Protein AF-A0A2K3L3U7-F1 (afdb_monomer_lite)

Structure (mmCIF, N/CA/C/O backbone):
data_AF-A0A2K3L3U7-F1
#
_entry.id   AF-A0A2K3L3U7-F1
#
loop_
_atom_site.group_PDB
_atom_site.id
_atom_site.type_symbol
_atom_site.label_atom_id
_atom_site.label_alt_id
_atom_site.label_comp_id
_atom_site.label_asym_id
_atom_site.label_entity_id
_atom_site.label_seq_id
_atom_site.pdbx_PDB_ins_code
_atom_site.Cartn_x
_atom_site.Cartn_y
_atom_site.Cartn_z
_atom_site.occupancy
_atom_site.B_iso_or_equiv
_atom_site.auth_seq_id
_atom_site.auth_comp_id
_atom_site.auth_asym_id
_atom_site.auth_atom_id
_atom_site.pdbx_PDB_model_num
ATOM 1 N N . VAL A 1 1 ? 14.658 -7.895 -32.778 1.00 75.38 1 VAL A N 1
ATOM 2 C CA . VAL A 1 1 ? 14.272 -7.298 -34.082 1.00 75.38 1 VAL A CA 1
ATOM 3 C C . VAL A 1 1 ? 15.131 -6.077 -34.438 1.00 75.38 1 VAL A C 1
ATOM 5 O O . VAL A 1 1 ? 15.741 -6.082 -35.494 1.00 75.38 1 VAL A O 1
ATOM 8 N N . TRP A 1 2 ? 15.283 -5.082 -33.553 1.00 81.56 2 TRP A N 1
ATOM 9 C CA . TRP A 1 2 ? 15.974 -3.806 -33.836 1.00 81.56 2 TRP A CA 1
ATOM 10 C C . TRP A 1 2 ? 17.504 -3.870 -34.012 1.00 81.56 2 TRP A C 1
ATOM 12 O O . TRP A 1 2 ? 18.080 -3.004 -34.660 1.00 81.56 2 TRP A O 1
ATOM 22 N N . LYS A 1 3 ? 18.168 -4.913 -33.495 1.00 85.94 3 LYS A N 1
ATOM 23 C CA . LYS A 1 3 ? 19.630 -5.093 -33.596 1.00 85.94 3 LYS A CA 1
ATOM 24 C C . LYS A 1 3 ? 20.145 -5.096 -35.041 1.00 85.94 3 LYS A C 1
ATOM 26 O O . LYS A 1 3 ? 21.271 -4.689 -35.289 1.00 85.94 3 LYS A O 1
ATOM 31 N N . ASN A 1 4 ? 19.309 -5.506 -35.995 1.00 88.12 4 ASN A N 1
ATOM 32 C CA . ASN A 1 4 ? 19.680 -5.531 -37.406 1.00 88.12 4 ASN A CA 1
ATOM 33 C C . ASN A 1 4 ? 19.904 -4.127 -37.981 1.00 88.12 4 ASN A C 1
ATOM 35 O O . ASN A 1 4 ? 20.561 -4.018 -39.002 1.00 88.12 4 ASN A O 1
ATOM 39 N N . TYR A 1 5 ? 19.395 -3.061 -37.354 1.00 88.06 5 TYR A N 1
ATOM 40 C CA . TYR A 1 5 ? 19.545 -1.674 -37.815 1.00 88.06 5 TYR A CA 1
ATOM 41 C C . TYR A 1 5 ? 20.838 -0.999 -37.336 1.00 88.06 5 TYR A C 1
ATOM 43 O O . TYR A 1 5 ? 21.059 0.170 -37.651 1.00 88.06 5 TYR A O 1
ATOM 51 N N . VAL A 1 6 ? 21.692 -1.726 -36.610 1.00 92.94 6 VAL A N 1
ATOM 52 C CA . VAL A 1 6 ? 22.994 -1.232 -36.158 1.00 92.94 6 VAL A CA 1
ATOM 53 C C . VAL A 1 6 ? 24.003 -1.308 -37.302 1.00 92.94 6 VAL A C 1
ATOM 55 O O . VAL A 1 6 ? 24.104 -2.333 -37.975 1.00 92.94 6 VAL A O 1
ATOM 58 N N . CYS A 1 7 ? 24.725 -0.216 -37.536 1.00 92.38 7 CYS A N 1
ATOM 59 C CA . CYS A 1 7 ? 25.789 -0.145 -38.5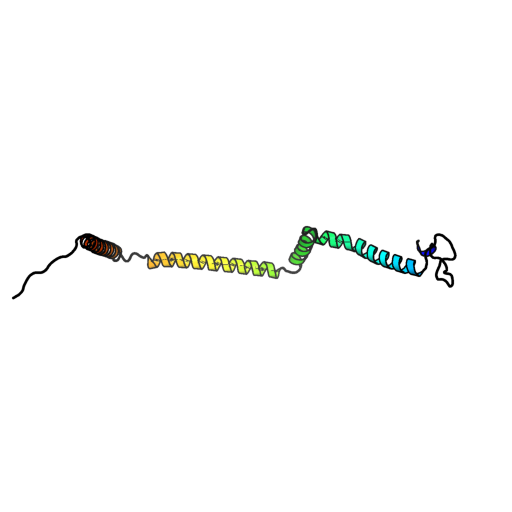33 1.00 92.38 7 CYS A CA 1
ATOM 60 C C . CYS A 1 7 ? 27.165 -0.470 -37.943 1.00 92.38 7 CYS A C 1
ATOM 62 O O . CYS A 1 7 ? 27.387 -0.365 -36.735 1.00 92.38 7 CYS A O 1
ATOM 64 N N . GLU A 1 8 ? 28.109 -0.764 -38.832 1.00 91.12 8 GLU A N 1
ATOM 65 C CA . GLU A 1 8 ? 29.531 -0.599 -38.549 1.00 91.12 8 GLU A CA 1
ATOM 66 C C . GLU A 1 8 ? 29.908 0.888 -38.668 1.00 91.12 8 GLU A C 1
ATOM 68 O O . GLU A 1 8 ? 29.402 1.603 -39.544 1.00 91.12 8 GLU A O 1
ATOM 73 N N . VAL A 1 9 ? 30.749 1.359 -37.750 1.00 92.31 9 VAL A N 1
ATOM 74 C CA . VAL A 1 9 ? 31.147 2.769 -37.641 1.00 92.31 9 VAL A CA 1
ATOM 75 C C . VAL A 1 9 ? 32.494 3.011 -38.317 1.00 92.31 9 VAL A C 1
ATOM 77 O O . VAL A 1 9 ? 33.386 2.172 -38.249 1.00 92.31 9 VAL A O 1
ATOM 80 N N . SER A 1 10 ? 32.645 4.163 -38.968 1.00 88.94 10 SER A N 1
ATOM 81 C CA . SER A 1 10 ? 33.924 4.658 -39.488 1.00 88.94 10 SER A CA 1
ATOM 82 C C . SER A 1 10 ? 34.851 5.134 -38.359 1.00 88.94 10 SER A C 1
ATOM 84 O O . SER A 1 10 ? 34.414 5.311 -37.222 1.00 88.94 10 SER A O 1
ATOM 86 N N . GLU A 1 11 ? 36.113 5.451 -38.678 1.00 87.38 11 GLU A N 1
ATOM 87 C CA . GLU A 1 11 ? 37.049 6.084 -37.725 1.00 87.38 11 GLU A CA 1
ATOM 88 C C . GLU A 1 11 ? 36.525 7.414 -37.159 1.00 87.38 11 GLU A C 1
ATOM 90 O O . GLU A 1 11 ? 36.835 7.785 -36.031 1.00 87.38 11 GLU A O 1
ATOM 95 N N . SER A 1 12 ? 35.681 8.116 -37.921 1.00 87.62 12 SER A N 1
ATOM 96 C CA . SER A 1 12 ? 34.999 9.339 -37.490 1.00 87.62 12 SER A CA 1
ATOM 97 C C . SER A 1 12 ? 33.752 9.098 -36.622 1.00 87.62 12 SER A C 1
ATOM 99 O O . SER A 1 12 ? 33.100 10.061 -36.228 1.00 87.62 12 SER A O 1
ATOM 101 N N . GLY A 1 13 ? 33.399 7.840 -36.330 1.00 85.88 13 GLY A N 1
ATOM 102 C CA . GLY A 1 13 ? 32.270 7.474 -35.466 1.00 85.88 13 GLY A CA 1
ATOM 103 C C . GLY A 1 13 ? 30.892 7.526 -36.137 1.00 85.88 13 GLY A C 1
ATOM 104 O O . GLY A 1 13 ? 29.874 7.501 -35.448 1.00 85.88 13 GLY A O 1
ATOM 105 N N . ILE A 1 14 ? 30.831 7.596 -37.471 1.00 89.25 14 ILE A N 1
ATOM 106 C CA . ILE A 1 14 ? 29.582 7.702 -38.240 1.00 89.25 14 ILE A CA 1
ATOM 107 C C . ILE A 1 14 ? 29.286 6.360 -38.918 1.00 89.25 14 ILE A C 1
ATOM 109 O O . ILE A 1 14 ? 30.195 5.607 -39.261 1.00 89.25 14 ILE A O 1
ATOM 113 N N . CYS A 1 15 ? 28.009 6.039 -39.131 1.00 91.62 15 CYS A N 1
ATOM 114 C CA . CYS A 1 15 ? 27.637 4.863 -39.911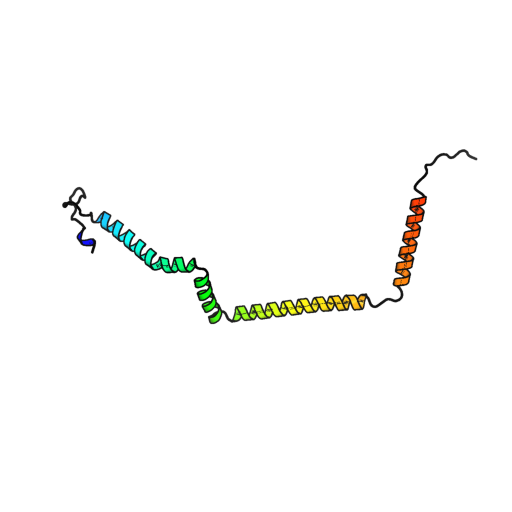 1.00 91.62 15 CYS A CA 1
ATOM 115 C C . CYS A 1 15 ? 28.163 4.938 -41.348 1.00 91.62 15 CYS A C 1
ATOM 117 O O . CYS A 1 15 ? 27.962 5.932 -42.044 1.00 91.62 15 CYS A O 1
ATOM 119 N N . THR A 1 16 ? 28.724 3.832 -41.832 1.00 88.00 16 THR A N 1
ATOM 120 C CA . THR A 1 16 ? 29.125 3.672 -43.241 1.00 88.00 16 THR A CA 1
ATOM 121 C C . THR A 1 16 ? 27.935 3.594 -44.203 1.00 88.00 16 THR A C 1
ATOM 123 O O . THR A 1 16 ? 28.079 3.805 -45.404 1.00 88.00 16 THR A O 1
ATOM 126 N N . THR A 1 17 ? 26.741 3.301 -43.681 1.00 87.38 17 THR A N 1
ATOM 127 C CA . THR A 1 17 ? 25.500 3.141 -44.444 1.00 87.38 17 THR A CA 1
ATOM 128 C C . THR A 1 17 ? 24.426 4.110 -43.960 1.00 87.38 17 THR A C 1
ATOM 130 O O . THR A 1 17 ? 24.232 4.315 -42.761 1.00 87.38 17 THR A O 1
ATOM 133 N N . VAL A 1 18 ? 23.704 4.707 -44.909 1.00 85.38 18 VAL A N 1
ATOM 134 C CA . VAL A 1 18 ? 22.625 5.662 -44.626 1.00 85.38 18 VAL A CA 1
ATOM 135 C C . VAL A 1 18 ? 21.411 4.930 -44.038 1.00 85.38 18 VAL A C 1
ATOM 137 O O . VAL A 1 18 ? 21.072 3.827 -44.466 1.00 85.38 18 VAL A O 1
ATOM 140 N N . GLY A 1 19 ? 20.742 5.547 -43.058 1.00 84.62 19 GLY A N 1
ATOM 141 C CA . GLY A 1 19 ? 19.510 5.019 -42.451 1.00 84.62 19 GLY A CA 1
ATOM 142 C C . GLY A 1 19 ? 19.718 3.966 -41.354 1.00 84.62 19 GLY A C 1
ATOM 143 O O . GLY A 1 19 ? 18.762 3.302 -40.956 1.00 84.62 19 GLY A O 1
ATOM 144 N N . ARG A 1 20 ? 20.951 3.797 -40.866 1.00 90.38 20 ARG A N 1
ATOM 145 C CA . ARG A 1 20 ? 21.300 2.909 -39.746 1.00 90.38 20 ARG A CA 1
ATOM 146 C C . ARG A 1 20 ? 21.710 3.716 -38.513 1.00 90.38 20 ARG A C 1
ATOM 148 O O . ARG A 1 20 ? 21.979 4.910 -38.606 1.00 90.38 20 ARG A O 1
ATOM 155 N N . VAL A 1 21 ? 21.742 3.053 -37.360 1.00 92.25 21 VAL A N 1
ATOM 156 C CA . VAL A 1 21 ? 22.054 3.664 -36.060 1.00 92.25 21 VAL A CA 1
ATOM 157 C C . VAL A 1 21 ? 23.409 3.165 -35.565 1.00 92.25 21 VAL A C 1
ATOM 159 O O . VAL A 1 21 ? 23.745 1.993 -35.745 1.00 92.25 21 VAL A O 1
ATOM 162 N N . THR A 1 22 ? 24.190 4.039 -34.930 1.00 93.50 22 THR A N 1
ATOM 163 C CA . THR A 1 22 ? 25.473 3.652 -34.336 1.00 93.50 22 THR A CA 1
ATOM 164 C C . THR A 1 22 ? 25.266 2.735 -33.120 1.00 93.50 22 THR A C 1
ATOM 166 O O . THR A 1 22 ? 24.229 2.809 -32.449 1.00 93.50 22 THR A O 1
ATOM 169 N N . PRO A 1 23 ? 26.240 1.869 -32.789 1.00 92.19 23 PRO A N 1
ATOM 170 C CA . PRO A 1 23 ? 26.141 0.972 -31.636 1.00 92.19 23 PRO A CA 1
ATOM 171 C C . PRO A 1 23 ? 25.874 1.699 -30.310 1.00 92.19 23 PRO A C 1
ATOM 173 O O . PRO A 1 23 ? 25.131 1.193 -29.470 1.00 92.19 23 PRO A O 1
ATOM 176 N N . GLU A 1 24 ? 26.437 2.897 -30.142 1.00 91.69 24 GLU A N 1
ATOM 177 C CA . GLU A 1 24 ? 26.273 3.722 -28.944 1.00 91.69 24 GLU A CA 1
ATOM 178 C C . GLU A 1 24 ? 24.826 4.202 -28.764 1.00 91.69 24 GLU A C 1
ATOM 180 O O . GLU A 1 24 ? 24.215 3.958 -27.721 1.00 91.69 24 GLU A O 1
ATOM 185 N N . ILE A 1 25 ? 24.239 4.809 -29.802 1.00 90.75 25 ILE A N 1
ATOM 186 C CA . ILE A 1 25 ? 22.850 5.291 -29.760 1.00 90.75 25 ILE A CA 1
ATOM 187 C C . ILE A 1 25 ? 21.884 4.113 -29.575 1.00 90.75 25 ILE A C 1
ATOM 189 O O . ILE A 1 25 ? 20.926 4.201 -28.805 1.00 90.75 25 ILE A O 1
ATOM 193 N N . TYR A 1 26 ? 22.152 2.975 -30.224 1.00 92.62 26 TYR A N 1
ATOM 194 C CA . TYR A 1 26 ? 21.362 1.760 -30.028 1.00 92.62 26 TYR A CA 1
ATOM 195 C C . TYR A 1 26 ? 21.392 1.275 -28.571 1.00 92.62 26 TYR A C 1
ATOM 197 O O . TYR A 1 26 ? 20.352 0.886 -28.039 1.00 92.62 26 TYR A O 1
ATOM 205 N N . ALA A 1 27 ? 22.553 1.304 -27.908 1.00 92.00 27 ALA A N 1
ATOM 206 C CA . ALA A 1 27 ? 22.680 0.880 -26.516 1.00 92.00 27 ALA A CA 1
ATOM 207 C C . ALA A 1 27 ? 21.868 1.776 -25.567 1.00 92.00 27 ALA A C 1
ATOM 209 O O . ALA A 1 27 ? 21.156 1.261 -24.702 1.00 92.00 27 ALA A O 1
ATOM 210 N N . GLN A 1 28 ? 21.915 3.094 -25.774 1.00 92.38 28 GLN A N 1
ATOM 211 C CA . GLN A 1 28 ? 21.124 4.058 -25.004 1.00 92.38 28 GLN A CA 1
ATOM 212 C C . GLN A 1 28 ? 19.618 3.834 -25.202 1.00 92.38 28 GLN A C 1
ATOM 214 O O . GLN A 1 28 ? 18.865 3.741 -24.232 1.00 92.38 28 GLN A O 1
ATOM 219 N N . PHE A 1 29 ? 19.179 3.655 -26.450 1.00 91.31 29 PHE A N 1
ATOM 220 C CA . PHE A 1 29 ? 17.777 3.381 -26.763 1.00 91.31 29 PHE A CA 1
ATOM 221 C C . PHE A 1 29 ? 17.299 2.046 -26.173 1.00 91.31 29 PHE A C 1
ATOM 223 O O . PHE A 1 29 ? 16.223 1.966 -25.584 1.00 91.31 29 PHE A O 1
ATOM 230 N N . ALA A 1 30 ? 18.109 0.991 -26.278 1.00 91.50 30 ALA A N 1
ATOM 231 C CA . ALA A 1 30 ? 17.785 -0.323 -25.729 1.00 91.50 30 ALA A CA 1
ATOM 232 C C . ALA A 1 30 ? 17.733 -0.327 -24.193 1.00 91.50 30 ALA A C 1
ATOM 234 O O . ALA A 1 30 ? 16.953 -1.084 -23.611 1.00 91.50 30 ALA A O 1
ATOM 235 N N . ALA A 1 31 ? 18.548 0.498 -23.531 1.00 90.81 31 ALA A N 1
ATOM 236 C CA . ALA A 1 31 ? 18.454 0.714 -22.092 1.00 90.81 31 ALA A CA 1
ATOM 237 C C . ALA A 1 31 ? 17.128 1.400 -21.735 1.00 90.81 31 ALA A C 1
ATOM 239 O O . ALA A 1 31 ? 16.359 0.851 -20.951 1.00 90.81 31 ALA A O 1
ATOM 240 N N . ALA A 1 32 ? 16.799 2.517 -22.391 1.00 89.31 32 ALA A N 1
ATOM 241 C CA . ALA A 1 32 ? 15.548 3.240 -22.159 1.00 89.31 32 ALA A CA 1
ATOM 242 C C . ALA A 1 32 ? 14.301 2.376 -22.426 1.00 89.31 32 ALA A C 1
ATOM 244 O O . ALA A 1 32 ? 13.342 2.412 -21.658 1.00 89.31 32 ALA A O 1
ATOM 245 N N . ALA A 1 33 ? 14.318 1.553 -23.477 1.00 88.94 33 ALA A N 1
ATOM 246 C CA . ALA A 1 33 ? 13.222 0.641 -23.792 1.00 88.94 33 ALA A CA 1
ATOM 247 C C . ALA A 1 33 ? 13.059 -0.470 -22.741 1.00 88.94 33 ALA A C 1
ATOM 249 O O . ALA A 1 33 ? 11.933 -0.836 -22.416 1.00 88.94 33 ALA A O 1
ATOM 250 N N . LYS A 1 34 ? 14.161 -0.988 -22.177 1.00 85.06 34 LYS A N 1
ATOM 251 C CA . LYS A 1 34 ? 14.109 -1.967 -21.078 1.00 85.06 34 LYS A CA 1
ATOM 252 C C . LYS A 1 34 ? 13.504 -1.372 -19.811 1.00 85.06 34 LYS A C 1
ATOM 254 O O . LYS A 1 34 ? 12.634 -2.002 -19.218 1.00 85.06 34 LYS A O 1
ATOM 259 N N . GLU A 1 35 ? 13.922 -0.166 -19.437 1.00 85.31 35 GLU A N 1
ATOM 260 C CA . GLU A 1 35 ? 13.347 0.539 -18.285 1.00 85.31 35 GLU A CA 1
ATOM 261 C C . GLU A 1 35 ? 11.866 0.874 -18.515 1.00 85.31 35 GLU A C 1
ATOM 263 O O . GLU A 1 35 ? 11.034 0.685 -17.630 1.00 85.31 35 GLU A O 1
ATOM 268 N N . SER A 1 36 ? 11.505 1.294 -19.732 1.00 83.62 36 SER A N 1
ATOM 269 C CA . SER A 1 36 ? 10.113 1.593 -20.095 1.00 83.62 36 SER A CA 1
ATOM 270 C C . SER A 1 36 ? 9.232 0.345 -20.058 1.00 83.62 36 SER A C 1
ATOM 272 O O . SER A 1 36 ? 8.116 0.408 -19.555 1.00 83.62 36 SER A O 1
ATOM 274 N N . TYR A 1 37 ? 9.741 -0.798 -20.530 1.00 83.75 37 TYR A N 1
ATOM 275 C CA . TYR A 1 37 ? 9.041 -2.081 -20.440 1.00 83.75 37 TYR A CA 1
ATOM 276 C C . TYR A 1 37 ? 8.851 -2.513 -18.987 1.00 83.75 37 TYR A C 1
ATOM 278 O O . TYR A 1 37 ? 7.777 -2.979 -18.620 1.00 83.75 37 TYR A O 1
ATOM 286 N N . ALA A 1 38 ? 9.871 -2.333 -18.142 1.00 81.00 38 ALA A N 1
ATOM 287 C CA . ALA A 1 38 ? 9.732 -2.581 -16.715 1.00 81.00 38 ALA A CA 1
ATOM 288 C C . ALA A 1 38 ? 8.616 -1.702 -16.134 1.00 81.00 38 ALA A C 1
ATOM 290 O O . ALA A 1 38 ? 7.715 -2.215 -15.476 1.00 81.00 38 ALA A O 1
ATOM 291 N N . LEU A 1 39 ? 8.613 -0.402 -16.441 1.00 78.69 39 LEU A N 1
ATOM 292 C CA . LEU A 1 39 ? 7.572 0.505 -15.971 1.00 78.69 39 LEU A CA 1
ATOM 293 C C . LEU A 1 39 ? 6.184 0.135 -16.505 1.00 78.69 39 LEU A C 1
ATOM 295 O O . LEU A 1 39 ? 5.243 0.160 -15.728 1.00 78.69 39 LEU A O 1
ATOM 299 N N . GLU A 1 40 ? 6.039 -0.256 -17.771 1.00 79.38 40 GLU A N 1
ATOM 300 C CA . GLU A 1 40 ? 4.773 -0.743 -18.337 1.00 79.38 40 GLU A CA 1
ATOM 301 C C . GLU A 1 40 ? 4.296 -2.018 -17.630 1.00 79.38 40 GLU A C 1
ATOM 303 O O . GLU A 1 4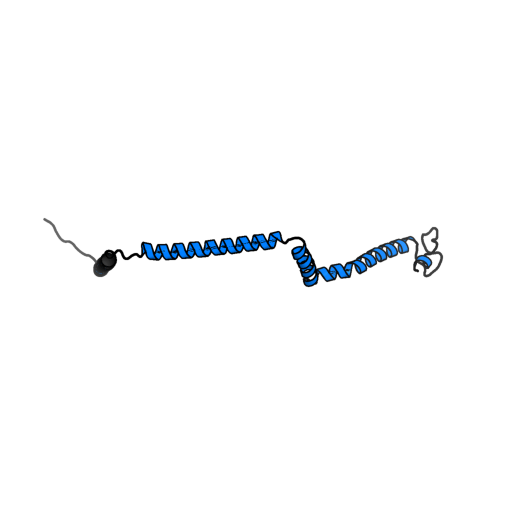0 ? 3.11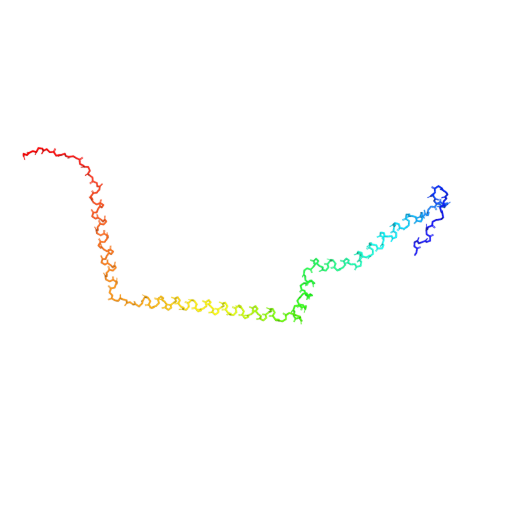6 -2.160 -17.324 1.00 79.38 40 GLU A O 1
ATOM 308 N N . HIS A 1 41 ? 5.217 -2.921 -17.296 1.00 80.12 41 HIS A N 1
ATOM 309 C CA . HIS A 1 41 ? 4.899 -4.160 -16.598 1.00 80.12 41 HIS A CA 1
ATOM 310 C C . HIS A 1 41 ? 4.499 -3.925 -15.131 1.00 80.12 41 HIS A C 1
ATOM 312 O O . HIS A 1 41 ? 3.640 -4.627 -14.599 1.00 80.12 41 HIS A O 1
ATOM 318 N N . TYR A 1 42 ? 5.078 -2.912 -14.480 1.00 72.69 42 TYR A N 1
ATOM 319 C CA . TYR A 1 42 ? 4.743 -2.523 -13.105 1.00 72.69 42 TYR A CA 1
ATOM 320 C C . TYR A 1 42 ? 3.630 -1.462 -13.019 1.00 72.69 42 TYR A C 1
ATOM 322 O O . TYR A 1 42 ? 3.030 -1.290 -11.956 1.00 72.69 42 TYR A O 1
ATOM 330 N N . ALA A 1 43 ? 3.289 -0.781 -14.115 1.00 74.38 43 ALA A N 1
ATOM 331 C CA . ALA A 1 43 ? 2.254 0.251 -14.163 1.00 74.38 43 ALA A CA 1
ATOM 332 C C . ALA A 1 43 ? 0.867 -0.247 -13.713 1.00 74.38 43 ALA A C 1
ATOM 334 O O . ALA A 1 43 ? 0.215 0.482 -12.969 1.00 74.38 43 ALA A O 1
ATOM 335 N N . PRO A 1 44 ? 0.408 -1.472 -14.045 1.00 69.06 44 PRO A N 1
ATOM 336 C CA . PRO A 1 44 ? -0.851 -2.010 -13.530 1.00 69.06 44 PRO A CA 1
ATOM 337 C C . PRO A 1 44 ? -0.880 -2.120 -12.002 1.00 69.06 44 PRO A C 1
ATOM 339 O O . PRO A 1 44 ? -1.914 -1.853 -11.390 1.00 69.06 44 PRO A O 1
ATOM 342 N N . LEU A 1 45 ? 0.249 -2.454 -11.365 1.00 65.88 45 LEU A N 1
ATOM 343 C CA . LEU A 1 45 ? 0.368 -2.469 -9.905 1.00 65.88 45 LEU A CA 1
ATOM 344 C C . LEU A 1 45 ? 0.281 -1.044 -9.344 1.00 65.88 45 LEU A C 1
ATOM 346 O O . LEU A 1 45 ? -0.448 -0.811 -8.384 1.00 65.88 45 LEU A O 1
ATOM 350 N N . LEU A 1 46 ? 0.959 -0.081 -9.974 1.00 65.25 46 LEU A N 1
ATOM 351 C CA . LEU A 1 46 ? 0.913 1.331 -9.577 1.00 65.25 46 LEU A CA 1
ATOM 352 C C . LEU A 1 46 ? -0.494 1.941 -9.749 1.00 65.25 46 LEU A C 1
ATOM 354 O O . LEU A 1 46 ? -0.966 2.649 -8.861 1.00 65.25 46 LEU A O 1
ATOM 358 N N . LEU A 1 47 ? -1.214 1.603 -10.824 1.00 63.38 47 LEU A N 1
ATOM 359 C CA . LEU A 1 47 ? -2.629 1.961 -11.011 1.00 63.38 47 LEU A CA 1
ATOM 360 C C . LEU A 1 47 ? -3.542 1.276 -9.984 1.00 63.38 47 LEU A C 1
ATOM 362 O O . LEU A 1 47 ? -4.548 1.842 -9.553 1.00 63.38 47 LEU A O 1
ATOM 366 N N . SER A 1 48 ? -3.198 0.059 -9.569 1.00 58.84 48 SER A N 1
ATOM 367 C CA . SER A 1 48 ? -3.941 -0.664 -8.534 1.00 58.84 48 SER A CA 1
ATOM 368 C C . SER A 1 48 ? -3.722 -0.062 -7.142 1.00 58.84 48 SER A C 1
ATOM 370 O O . SER A 1 48 ? -4.621 -0.131 -6.311 1.00 58.84 48 SER A O 1
ATOM 372 N N . LEU A 1 49 ? -2.585 0.598 -6.890 1.00 59.53 49 LEU A N 1
ATOM 373 C CA . LEU A 1 49 ? -2.366 1.389 -5.671 1.00 59.53 49 LEU A CA 1
ATOM 374 C C . LEU A 1 49 ? -3.214 2.671 -5.646 1.00 59.53 49 LEU A C 1
ATOM 376 O O . LEU A 1 49 ? -3.672 3.075 -4.580 1.00 59.53 49 LEU A O 1
ATOM 380 N N . GLN A 1 50 ? -3.457 3.292 -6.806 1.00 57.44 50 GLN A N 1
ATOM 381 C CA . GLN A 1 50 ? -4.323 4.473 -6.925 1.00 57.44 50 GLN A CA 1
ATOM 382 C C . GLN A 1 50 ? -5.795 4.134 -6.646 1.00 57.44 50 GLN A C 1
ATOM 384 O O . GLN A 1 50 ? -6.525 4.918 -6.037 1.00 57.44 50 GLN A O 1
ATOM 389 N N . ASN A 1 51 ? -6.233 2.942 -7.050 1.00 56.56 51 ASN A N 1
ATOM 390 C CA . ASN A 1 51 ? -7.547 2.427 -6.705 1.00 56.56 51 ASN A CA 1
ATOM 391 C C . ASN A 1 51 ? -7.517 1.866 -5.278 1.00 56.56 51 ASN A C 1
ATOM 393 O O . ASN A 1 51 ? -7.311 0.672 -5.076 1.00 56.56 51 ASN A O 1
ATOM 397 N N . CYS A 1 52 ? -7.790 2.716 -4.281 1.00 59.81 52 CYS A N 1
ATOM 398 C CA . CYS A 1 52 ? -7.844 2.368 -2.850 1.00 59.81 52 CYS A CA 1
ATOM 399 C C . CYS A 1 52 ? -8.631 1.083 -2.513 1.00 59.81 52 CYS A C 1
ATOM 401 O O . CYS A 1 52 ? -8.460 0.535 -1.430 1.00 59.81 52 CYS A O 1
ATOM 403 N N . ASN A 1 53 ? -9.492 0.594 -3.410 1.00 62.06 53 ASN A N 1
ATOM 404 C CA . ASN A 1 53 ? -10.191 -0.682 -3.269 1.00 62.06 53 ASN A CA 1
ATOM 405 C C . ASN A 1 53 ? -9.260 -1.900 -3.330 1.00 62.06 53 ASN A C 1
ATOM 407 O O . ASN A 1 53 ? -9.406 -2.781 -2.496 1.00 62.06 53 ASN A O 1
ATOM 411 N N . PHE A 1 54 ? -8.272 -1.943 -4.230 1.00 64.81 54 PHE A N 1
ATOM 412 C CA . PHE A 1 54 ? -7.379 -3.104 -4.341 1.00 64.81 54 PHE A CA 1
ATOM 413 C C . PHE A 1 54 ? -6.467 -3.226 -3.115 1.00 64.81 54 PHE A C 1
ATOM 415 O O . PHE A 1 54 ? -6.325 -4.302 -2.537 1.00 64.81 54 PHE A O 1
ATOM 422 N N . VAL A 1 55 ? -5.916 -2.096 -2.657 1.00 63.41 55 VAL A N 1
ATOM 423 C CA . VAL A 1 55 ? -5.154 -2.029 -1.401 1.00 63.41 55 VAL A CA 1
ATOM 424 C C . VAL A 1 55 ? -6.037 -2.420 -0.223 1.00 63.41 55 VAL A C 1
ATOM 426 O O . VAL A 1 55 ? -5.609 -3.215 0.609 1.00 63.41 55 VAL A O 1
ATOM 429 N N . ARG A 1 56 ? -7.275 -1.910 -0.163 1.00 66.69 56 ARG A N 1
ATOM 430 C CA . ARG A 1 56 ? -8.227 -2.238 0.902 1.00 66.69 56 ARG A CA 1
ATOM 431 C C . ARG A 1 56 ? -8.580 -3.719 0.909 1.00 66.69 56 ARG A C 1
ATOM 433 O O . ARG A 1 56 ? -8.574 -4.298 1.987 1.00 66.69 56 ARG A O 1
ATOM 440 N N . ASP A 1 57 ? -8.828 -4.344 -0.232 1.00 70.06 57 ASP A N 1
ATOM 441 C CA . ASP A 1 57 ? -9.191 -5.761 -0.310 1.00 70.06 57 ASP A CA 1
ATOM 442 C C . ASP A 1 57 ? -8.002 -6.667 0.023 1.00 70.06 57 ASP A C 1
ATOM 444 O O . ASP A 1 57 ? -8.143 -7.594 0.823 1.00 70.06 57 ASP A O 1
ATOM 448 N N . ALA A 1 58 ? -6.805 -6.348 -0.480 1.00 70.50 58 ALA A N 1
ATOM 449 C CA . ALA A 1 58 ? -5.581 -7.072 -0.143 1.00 70.50 58 ALA A CA 1
ATOM 450 C C . ALA A 1 58 ? -5.241 -6.948 1.352 1.00 70.50 58 ALA A C 1
ATOM 452 O O . ALA A 1 58 ? -5.015 -7.955 2.026 1.00 70.50 58 ALA A O 1
ATOM 453 N N . PHE A 1 59 ? -5.277 -5.734 1.912 1.00 65.81 59 PHE A N 1
ATOM 454 C CA . PHE A 1 59 ? -5.070 -5.535 3.346 1.00 65.81 59 PHE A CA 1
ATOM 455 C C . PHE A 1 59 ? -6.187 -6.152 4.180 1.00 65.81 59 PHE A C 1
ATOM 457 O O . PHE A 1 59 ? -5.899 -6.651 5.261 1.00 65.81 59 PHE A O 1
ATOM 464 N N . THR A 1 60 ? -7.439 -6.165 3.719 1.00 67.25 60 THR A N 1
ATOM 465 C CA . THR A 1 60 ? -8.547 -6.806 4.445 1.00 67.25 60 THR A CA 1
ATOM 466 C C . THR A 1 60 ? -8.375 -8.323 4.457 1.00 67.25 60 THR A C 1
ATOM 468 O O . THR A 1 60 ? -8.528 -8.938 5.513 1.00 67.25 60 THR A O 1
ATOM 471 N N . GLY A 1 61 ? -7.966 -8.923 3.335 1.00 69.44 61 GLY A N 1
ATOM 472 C CA . GLY A 1 61 ? -7.606 -10.338 3.252 1.00 69.44 61 GLY A CA 1
ATOM 473 C C . GLY A 1 61 ? -6.446 -10.694 4.184 1.00 69.44 61 GLY A C 1
ATOM 474 O O . GLY A 1 61 ? -6.565 -11.611 4.997 1.00 69.44 61 GLY A O 1
ATOM 475 N N . ILE A 1 62 ? -5.357 -9.921 4.155 1.00 63.34 62 ILE A N 1
ATOM 476 C CA . ILE A 1 62 ? -4.189 -10.133 5.027 1.00 63.34 62 ILE A CA 1
ATOM 477 C C . ILE A 1 62 ? -4.551 -9.904 6.502 1.00 63.34 62 ILE A C 1
ATOM 479 O O . ILE A 1 62 ? -4.236 -10.735 7.348 1.00 63.34 62 ILE A O 1
ATOM 483 N N . THR A 1 63 ? -5.276 -8.833 6.825 1.00 63.78 63 THR A N 1
ATOM 484 C CA . THR A 1 63 ? -5.701 -8.511 8.199 1.00 63.78 63 THR A CA 1
ATOM 485 C C . THR A 1 63 ? -6.627 -9.588 8.759 1.00 63.78 63 THR A C 1
ATOM 487 O O . THR A 1 63 ? -6.486 -9.970 9.920 1.00 63.78 63 THR A O 1
ATOM 490 N N . SER A 1 64 ? -7.543 -10.122 7.945 1.00 65.56 64 SER A N 1
ATOM 491 C CA . SER A 1 64 ? -8.430 -11.214 8.354 1.00 65.56 64 SER A CA 1
ATOM 492 C C . SER A 1 64 ? -7.680 -12.530 8.575 1.00 65.56 64 SER A C 1
ATOM 494 O O . SER A 1 64 ? -8.069 -13.301 9.449 1.00 65.56 64 SER A O 1
ATOM 496 N N . SER A 1 65 ? -6.625 -12.789 7.801 1.00 64.62 65 SER A N 1
ATOM 497 C CA . SER A 1 65 ? -5.898 -14.068 7.820 1.00 64.62 65 SER A CA 1
ATOM 498 C C . SER A 1 65 ? -4.759 -14.095 8.845 1.00 64.62 65 SER A C 1
ATOM 500 O O . SER A 1 65 ? -4.502 -15.128 9.454 1.00 64.62 65 SER A O 1
ATOM 502 N N . TYR A 1 66 ? -4.092 -12.957 9.065 1.00 61.34 66 TYR A N 1
ATOM 503 C CA . TYR A 1 66 ? -2.852 -12.860 9.845 1.00 61.34 66 TYR A CA 1
ATOM 504 C C . TYR A 1 66 ? -2.954 -11.960 11.084 1.00 61.34 66 TYR A C 1
ATOM 506 O O . TYR A 1 66 ? -2.080 -12.019 11.947 1.00 61.34 66 TYR A O 1
ATOM 514 N N . CYS A 1 67 ? -4.008 -11.147 11.231 1.00 57.16 67 CYS A N 1
ATOM 515 C CA . CYS A 1 67 ? -4.205 -10.292 12.410 1.00 57.16 67 CYS A CA 1
ATOM 516 C C . CYS A 1 67 ? -5.551 -10.492 13.143 1.00 57.16 67 CYS A C 1
ATOM 518 O O . CYS A 1 67 ? -6.211 -9.506 13.491 1.00 57.16 67 CYS A O 1
ATOM 520 N N . PRO A 1 68 ? -5.953 -11.729 13.502 1.00 58.66 68 PRO A N 1
ATOM 521 C CA . PRO A 1 68 ? -7.070 -11.924 14.425 1.00 58.66 68 PRO A CA 1
ATOM 522 C C . PRO A 1 68 ? -6.903 -11.279 15.827 1.00 58.66 68 PRO A C 1
ATOM 524 O O . PRO A 1 68 ? -7.923 -10.832 16.368 1.00 58.66 68 PRO A O 1
ATOM 527 N N . PRO A 1 69 ? -5.696 -11.134 16.435 1.00 57.12 69 PRO A N 1
ATOM 528 C CA . PRO A 1 69 ? -5.583 -10.605 17.798 1.00 57.12 69 PRO A CA 1
ATOM 529 C C . PRO A 1 69 ? -5.976 -9.130 17.900 1.00 57.12 69 PRO A C 1
ATOM 531 O O . PRO A 1 69 ? -6.554 -8.719 18.903 1.00 57.12 69 PRO A O 1
ATOM 534 N N . LEU A 1 70 ? -5.713 -8.333 16.859 1.00 62.72 70 LEU A N 1
ATOM 535 C CA . LEU A 1 70 ? -5.916 -6.884 16.894 1.00 62.72 70 LEU A CA 1
ATOM 536 C C . LEU A 1 70 ? -7.406 -6.525 16.969 1.00 62.72 70 LEU A C 1
ATOM 538 O O . LEU A 1 70 ? -7.820 -5.673 17.755 1.00 62.72 70 LEU A O 1
ATOM 542 N N . LYS A 1 71 ? -8.238 -7.250 16.215 1.00 64.88 71 LYS A N 1
ATOM 543 C CA . LYS A 1 71 ? -9.697 -7.099 16.254 1.00 64.88 71 LYS A CA 1
ATOM 544 C C . LYS A 1 71 ? -10.270 -7.543 17.600 1.00 64.88 71 LYS A C 1
ATOM 546 O O . LYS A 1 71 ? -11.190 -6.908 18.117 1.00 64.88 71 LYS A O 1
ATOM 551 N N . HIS A 1 72 ? -9.722 -8.610 18.183 1.00 71.31 72 HIS A N 1
ATOM 552 C CA . HIS A 1 72 ? -10.187 -9.113 19.471 1.00 71.31 72 HIS A CA 1
ATOM 553 C C . HIS A 1 72 ? -9.834 -8.158 20.620 1.00 71.31 72 HIS A C 1
ATOM 555 O O . HIS A 1 72 ? -10.691 -7.883 21.463 1.00 71.31 72 HIS A O 1
ATOM 561 N N . TYR A 1 73 ? -8.619 -7.609 20.628 1.00 73.81 73 TYR A N 1
ATOM 562 C CA . TYR A 1 73 ? -8.165 -6.683 21.664 1.00 73.81 73 TYR A CA 1
ATOM 563 C C . TYR A 1 73 ? -8.942 -5.364 21.629 1.00 73.81 73 TYR A C 1
ATOM 565 O O . TYR A 1 73 ? -9.432 -4.911 22.659 1.00 73.81 73 TYR A O 1
ATOM 573 N N . LEU A 1 74 ? -9.156 -4.792 20.438 1.00 77.38 74 LEU A N 1
ATOM 574 C CA . LEU A 1 74 ? -9.971 -3.582 20.275 1.00 77.38 74 LEU A CA 1
ATOM 575 C C . LEU A 1 74 ? -11.421 -3.799 20.716 1.00 77.38 74 LEU A C 1
ATOM 577 O O . LEU A 1 74 ? -12.013 -2.924 21.344 1.00 77.38 74 LEU A O 1
ATOM 581 N N . LYS A 1 75 ? -11.988 -4.982 20.448 1.00 82.00 75 LYS A N 1
ATOM 582 C CA . LYS A 1 75 ? -13.328 -5.340 20.925 1.00 82.00 75 LYS A CA 1
ATOM 583 C C . LYS A 1 75 ? -13.382 -5.401 22.454 1.00 82.00 75 LYS A C 1
ATOM 585 O O . LYS A 1 75 ? -14.314 -4.854 23.034 1.00 82.00 75 LYS A O 1
ATOM 590 N N . ILE A 1 76 ? -12.390 -6.020 23.099 1.00 86.81 76 ILE A N 1
ATOM 591 C CA . ILE A 1 76 ? -12.302 -6.086 24.568 1.00 86.81 76 ILE A CA 1
ATOM 592 C C . ILE A 1 76 ? -12.142 -4.683 25.161 1.00 86.81 76 ILE A C 1
ATOM 594 O O . ILE A 1 76 ? -12.859 -4.340 26.096 1.00 86.81 76 ILE A O 1
ATOM 598 N N . ILE A 1 77 ? -11.262 -3.853 24.592 1.00 90.19 77 ILE A N 1
ATOM 599 C CA . ILE A 1 77 ? -11.048 -2.471 25.042 1.00 90.19 77 ILE A CA 1
ATOM 600 C C . ILE A 1 77 ? -12.340 -1.658 24.922 1.00 90.19 77 ILE A C 1
ATOM 602 O O . ILE A 1 77 ? -12.719 -0.983 25.873 1.00 90.19 77 ILE A O 1
ATOM 606 N N . ASN A 1 78 ? -13.051 -1.748 23.795 1.00 90.25 78 ASN A N 1
ATOM 607 C CA . ASN A 1 78 ? -14.290 -0.998 23.588 1.00 90.25 78 ASN A CA 1
ATOM 608 C C . ASN A 1 78 ? -15.406 -1.439 24.553 1.00 90.25 78 ASN A C 1
ATOM 610 O O . ASN A 1 78 ? -16.134 -0.606 25.087 1.00 90.25 78 ASN A O 1
ATOM 614 N N . VAL A 1 79 ? -15.509 -2.745 24.830 1.00 94.62 79 VAL A N 1
ATOM 615 C CA . VAL A 1 79 ? -16.422 -3.274 25.856 1.00 94.62 79 VAL A CA 1
ATOM 616 C C . VAL A 1 79 ? -16.024 -2.775 27.249 1.00 94.62 79 VAL A C 1
ATOM 618 O O . VAL A 1 79 ? -16.888 -2.337 28.005 1.00 94.62 79 VAL A O 1
ATOM 621 N N . GLY A 1 80 ? -14.729 -2.781 27.574 1.00 94.75 80 GLY A N 1
ATOM 622 C CA . GLY A 1 80 ? -14.204 -2.263 28.837 1.00 94.75 80 GLY A CA 1
ATOM 623 C C . GLY A 1 80 ? -14.510 -0.778 29.037 1.00 94.75 80 GLY A C 1
ATOM 624 O O . GLY A 1 80 ? -15.044 -0.398 30.078 1.00 94.75 80 GLY A O 1
ATOM 625 N N . LEU A 1 81 ? -14.262 0.055 28.022 1.00 95.62 81 LEU A N 1
ATOM 626 C CA . LEU A 1 81 ? -14.624 1.476 28.044 1.00 95.62 81 LEU A CA 1
ATOM 627 C C . LEU A 1 81 ? -16.133 1.683 28.227 1.00 95.62 81 LEU A C 1
ATOM 629 O O . LEU A 1 81 ? -16.538 2.549 29.003 1.00 95.62 81 LEU A O 1
ATOM 633 N N . GLY A 1 82 ? -16.961 0.872 27.562 1.00 96.88 82 GLY A N 1
ATOM 634 C CA . GLY A 1 82 ? -18.413 0.904 27.730 1.00 96.88 82 GLY A CA 1
ATOM 635 C C . GLY A 1 82 ? -18.844 0.603 29.168 1.00 96.88 82 GLY A C 1
ATOM 636 O O . GLY A 1 82 ? -19.627 1.355 29.744 1.00 96.88 82 GLY A O 1
ATOM 637 N N . LEU A 1 83 ? -18.288 -0.447 29.780 1.00 97.19 83 LEU A N 1
ATOM 638 C CA . LEU A 1 83 ? -18.577 -0.809 31.173 1.00 97.19 83 LEU A CA 1
ATOM 639 C C . LEU A 1 83 ? -18.157 0.288 32.158 1.00 97.19 83 LEU A C 1
ATOM 641 O O . LEU A 1 83 ? -18.919 0.606 33.070 1.00 97.19 83 LEU A O 1
ATOM 645 N N . ILE A 1 84 ? -16.986 0.900 31.958 1.00 97.56 84 ILE A N 1
ATOM 646 C CA . ILE A 1 84 ? -16.511 2.012 32.794 1.00 97.56 84 ILE A CA 1
ATOM 647 C C . ILE A 1 84 ? -17.453 3.214 32.664 1.00 97.56 84 ILE A C 1
ATOM 649 O O . ILE A 1 84 ? -17.859 3.784 33.674 1.00 97.56 84 ILE A O 1
ATOM 653 N N . SER A 1 85 ? -17.847 3.577 31.439 1.00 97.44 85 SER A N 1
ATOM 654 C CA . SER A 1 85 ? -18.768 4.691 31.189 1.00 97.44 85 SER A CA 1
ATOM 655 C C . SER A 1 85 ? -20.115 4.489 31.891 1.00 97.44 85 SER A C 1
ATOM 657 O O . SER A 1 85 ? -20.576 5.375 32.614 1.00 97.44 85 SER A O 1
ATOM 659 N N . VAL A 1 86 ? -20.709 3.300 31.747 1.00 97.69 86 VAL A N 1
ATOM 660 C CA . VAL A 1 86 ? -21.967 2.942 32.417 1.00 97.69 86 VAL A CA 1
ATOM 661 C C . VAL A 1 86 ? -21.799 2.948 33.938 1.00 97.69 86 VAL A C 1
ATOM 663 O O . VAL A 1 86 ? -22.651 3.489 34.640 1.00 97.69 86 VAL A O 1
ATOM 666 N N . GLY A 1 87 ? -20.692 2.410 34.457 1.00 97.44 87 GLY A N 1
ATOM 667 C CA . GLY A 1 87 ? -20.389 2.411 35.888 1.00 97.44 87 GLY A CA 1
ATOM 668 C C . GLY A 1 87 ? -20.308 3.821 36.473 1.00 97.44 87 GLY A C 1
ATOM 669 O O . GLY A 1 87 ? -20.928 4.097 37.496 1.00 97.44 87 GLY A O 1
ATOM 670 N N . VAL A 1 88 ? -19.618 4.743 35.795 1.00 97.62 88 VAL A N 1
ATOM 671 C CA . VAL A 1 88 ? -19.523 6.149 36.220 1.00 97.62 88 VAL A CA 1
ATOM 672 C C . VAL A 1 88 ? -20.893 6.829 36.196 1.00 97.62 88 VAL A C 1
ATOM 674 O O . VAL A 1 88 ? -21.254 7.496 37.164 1.00 97.62 88 VAL A O 1
ATOM 677 N N . LEU A 1 89 ? -21.684 6.631 35.137 1.00 96.81 89 LEU A N 1
ATOM 678 C CA . LEU A 1 89 ? -23.050 7.159 35.040 1.00 96.81 89 LEU A CA 1
ATOM 679 C C . LEU A 1 89 ? -23.934 6.672 36.194 1.00 96.81 89 LEU A C 1
ATOM 681 O O . LEU A 1 89 ? -24.599 7.479 36.843 1.00 96.81 89 LEU A O 1
ATOM 685 N N . LEU A 1 90 ? -23.909 5.372 36.492 1.00 96.00 90 LEU A N 1
ATOM 686 C CA . LEU A 1 90 ? -24.663 4.795 37.605 1.00 96.00 90 LEU A CA 1
ATOM 687 C C . LEU A 1 90 ? -24.187 5.336 38.957 1.00 96.00 90 LEU A C 1
ATOM 689 O O . LEU A 1 90 ? -25.017 5.704 39.789 1.00 96.00 90 LEU A O 1
ATOM 693 N N . CYS A 1 91 ? -22.873 5.452 39.163 1.00 94.94 91 CYS A N 1
ATOM 694 C CA . CYS A 1 91 ? -22.305 6.065 40.362 1.00 94.94 91 CYS A CA 1
ATOM 695 C C . CYS A 1 91 ? -22.782 7.510 40.547 1.00 94.94 91 CYS A C 1
ATOM 697 O O . CYS A 1 91 ? -23.160 7.884 41.654 1.00 94.94 91 CYS A O 1
ATOM 699 N N . LEU A 1 92 ? -22.825 8.313 39.480 1.00 94.50 92 LEU A N 1
ATOM 700 C CA . LEU A 1 92 ? -23.323 9.690 39.536 1.00 94.50 92 LEU A CA 1
ATOM 701 C C . LEU A 1 92 ? -24.816 9.749 39.872 1.00 94.50 92 LEU A C 1
ATOM 703 O O . LEU A 1 92 ? -25.223 10.562 40.698 1.00 94.50 92 LEU A O 1
ATOM 707 N N . VAL A 1 93 ? -25.637 8.875 39.284 1.00 94.00 93 VAL A N 1
ATOM 708 C CA . VAL A 1 93 ? -27.077 8.814 39.580 1.00 94.00 93 VAL A CA 1
ATOM 709 C C . VAL A 1 93 ? -27.321 8.423 41.037 1.00 94.00 93 VAL A C 1
ATOM 711 O O . VAL A 1 93 ? -28.107 9.076 41.723 1.00 94.00 93 VAL A O 1
ATOM 714 N N . LEU A 1 94 ? -26.624 7.401 41.539 1.00 91.38 94 LEU A N 1
ATOM 715 C CA . LEU A 1 94 ? -26.716 6.990 42.941 1.00 91.38 94 LEU A CA 1
ATOM 716 C C . LEU A 1 94 ? -26.207 8.077 43.886 1.00 91.38 94 LEU A C 1
ATOM 718 O O . LEU A 1 94 ? -26.836 8.321 44.912 1.00 91.38 94 LEU A O 1
ATOM 722 N N . TRP A 1 95 ? -25.115 8.757 43.534 1.00 91.31 95 TRP A N 1
ATOM 723 C CA . TRP A 1 95 ? -24.601 9.893 44.292 1.00 91.31 95 TRP A CA 1
ATOM 724 C C . TRP A 1 95 ? -25.634 11.009 44.381 1.00 91.31 95 TRP A C 1
ATOM 726 O O . TRP A 1 95 ? -25.896 11.508 45.469 1.00 91.31 95 TRP A O 1
ATOM 736 N N . ILE A 1 96 ? -26.272 11.363 43.263 1.00 89.25 96 ILE A N 1
ATOM 737 C CA . ILE A 1 96 ? -27.343 12.359 43.245 1.00 89.25 96 ILE A CA 1
ATOM 738 C C . ILE A 1 96 ? -28.507 11.880 44.110 1.00 89.25 96 ILE A C 1
ATOM 740 O O . ILE A 1 96 ? -28.951 12.634 44.956 1.00 89.25 96 ILE A O 1
ATOM 744 N N . LEU A 1 97 ? -28.974 10.637 43.987 1.00 86.56 97 LEU A N 1
ATOM 745 C CA . LEU A 1 97 ? -30.082 10.121 44.803 1.00 86.56 97 LEU A CA 1
ATOM 746 C C . LEU A 1 97 ? -29.752 10.043 46.302 1.00 86.56 97 LEU A C 1
ATOM 748 O O . LEU A 1 97 ? -30.631 10.263 47.132 1.00 86.56 97 LEU A O 1
ATOM 752 N N . TYR A 1 98 ? -28.506 9.728 46.657 1.00 80.31 98 TYR A N 1
ATOM 753 C CA . TYR A 1 98 ? -28.052 9.616 48.040 1.00 80.31 98 TYR A CA 1
ATOM 754 C C . TYR A 1 98 ? -27.769 10.982 48.668 1.00 80.31 98 TYR A C 1
ATOM 756 O O . TYR A 1 98 ? -28.273 11.268 49.749 1.00 80.31 98 TYR A O 1
ATOM 764 N N . ALA A 1 99 ? -27.028 11.854 47.984 1.00 71.00 99 ALA A N 1
ATOM 765 C CA . ALA A 1 99 ? -26.777 13.225 48.426 1.00 71.00 99 ALA A CA 1
ATOM 766 C C . ALA A 1 99 ? -28.060 14.075 48.407 1.00 71.00 99 ALA A C 1
ATOM 768 O O . ALA A 1 99 ? -28.203 14.994 49.208 1.00 71.00 99 ALA A O 1
ATOM 769 N N . ASN A 1 100 ? -29.010 13.738 47.529 1.00 64.62 100 ASN A N 1
ATOM 770 C CA . ASN A 1 100 ? -30.349 14.319 47.466 1.00 64.62 100 ASN A CA 1
ATOM 771 C C . ASN A 1 100 ? -31.393 13.484 48.231 1.00 64.62 100 ASN A C 1
ATOM 773 O O . ASN A 1 100 ? -32.594 13.719 48.068 1.00 64.62 100 ASN A O 1
ATOM 777 N N . ARG A 1 101 ? -30.974 12.541 49.101 1.00 58.19 101 ARG A N 1
ATOM 778 C CA . ARG A 1 101 ? -31.843 12.073 50.191 1.00 58.19 101 ARG A CA 1
ATOM 779 C C . ARG A 1 101 ? -32.306 13.339 50.904 1.00 58.19 101 ARG A C 1
ATOM 781 O O . ARG A 1 101 ? -31.457 14.128 51.320 1.0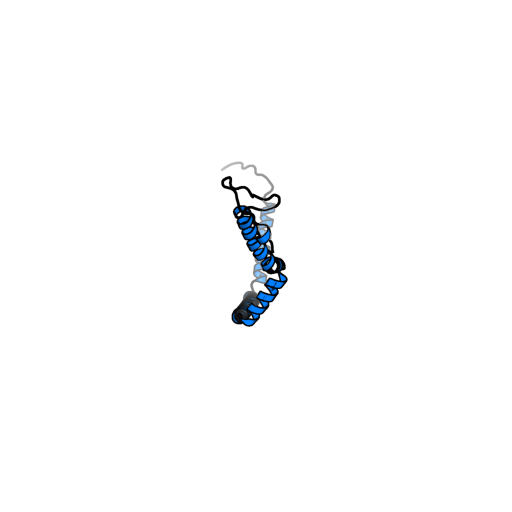0 58.19 101 ARG A O 1
ATOM 788 N N . PRO A 1 102 ? -33.618 13.575 51.031 1.00 52.56 102 PRO A N 1
ATOM 789 C CA . PRO A 1 102 ? -34.104 14.808 51.605 1.00 52.56 102 PRO A CA 1
ATOM 790 C C . PRO A 1 102 ? -33.655 14.833 53.064 1.00 52.56 102 PRO A C 1
ATOM 792 O O . PRO A 1 102 ? -34.280 14.212 53.922 1.00 52.56 102 PRO A O 1
ATOM 795 N N . GLN A 1 103 ? -32.600 15.592 53.373 1.00 50.53 103 GLN A N 1
ATOM 796 C CA . GLN A 1 103 ? -32.562 16.273 54.651 1.00 50.53 103 GLN A CA 1
ATOM 797 C C . GLN A 1 103 ? -33.810 17.153 54.658 1.00 50.53 103 GLN A C 1
ATOM 799 O O . GLN A 1 103 ? -33.825 18.276 54.148 1.00 50.53 103 GLN A O 1
ATOM 804 N N . ARG A 1 104 ? -34.894 16.603 55.215 1.00 48.44 104 ARG A N 1
ATOM 805 C CA . ARG A 1 104 ? -36.160 17.264 55.548 1.00 48.44 104 ARG A CA 1
ATOM 806 C C . ARG A 1 104 ? -35.940 18.301 56.667 1.00 48.44 104 ARG A C 1
ATOM 808 O O . ARG A 1 104 ? -36.695 18.376 57.624 1.00 48.44 104 ARG A O 1
ATOM 815 N N . GLY A 1 105 ? -34.877 19.085 56.533 1.00 50.31 105 GLY A N 1
ATOM 816 C CA . GLY A 1 105 ? -34.458 20.195 57.375 1.00 50.31 105 GLY A CA 1
ATOM 817 C C . GLY A 1 105 ? -33.892 21.364 56.560 1.00 50.31 105 GLY A C 1
ATOM 818 O O . GLY A 1 105 ? -33.857 22.478 57.064 1.00 50.31 105 GLY A O 1
ATOM 819 N N . GLU A 1 106 ? -33.529 21.184 55.282 1.00 49.56 106 GLU A N 1
ATOM 820 C CA . GLU A 1 106 ? -32.870 22.260 54.520 1.00 49.56 106 GLU A CA 1
ATOM 821 C C . GLU A 1 106 ? -33.781 23.019 53.557 1.00 49.56 106 GLU A C 1
ATOM 823 O O . GLU A 1 106 ? -33.429 24.113 53.121 1.00 49.56 106 GLU A O 1
ATOM 828 N N . VAL A 1 107 ? -34.969 22.499 53.242 1.00 50.22 107 VAL A N 1
ATOM 829 C CA . VAL A 1 107 ? -35.919 23.238 52.392 1.00 50.22 107 VAL A CA 1
ATOM 830 C C . VAL A 1 107 ? -36.500 24.432 53.159 1.00 50.22 107 VAL A C 1
ATOM 832 O O . VAL A 1 107 ? -36.656 25.506 52.586 1.00 50.22 107 VAL A O 1
ATOM 835 N N . SER A 1 108 ? -36.698 24.307 54.478 1.00 46.66 108 SER A N 1
ATOM 836 C CA . SER A 1 108 ? -37.163 25.427 55.308 1.00 46.66 108 SER A CA 1
ATOM 837 C C . SER A 1 108 ? -36.055 26.447 55.599 1.00 46.66 108 SER A C 1
ATOM 839 O O . SER A 1 108 ? -36.324 27.646 55.649 1.00 46.66 108 SER A O 1
ATOM 841 N N . VAL A 1 109 ? -34.798 26.005 55.742 1.00 51.00 109 VAL A N 1
ATOM 842 C CA . VAL A 1 109 ? -33.666 26.915 55.992 1.00 51.00 109 VAL A CA 1
ATOM 843 C C . VAL A 1 109 ? -33.242 27.636 54.713 1.00 51.00 109 VAL A C 1
ATOM 845 O O . VAL A 1 109 ? -32.976 28.833 54.767 1.00 51.00 109 VAL A O 1
ATOM 848 N N . LYS A 1 110 ? -33.244 26.973 53.545 1.00 52.53 110 LYS A N 1
ATOM 849 C CA . LYS A 1 110 ? -32.903 27.627 52.269 1.00 52.53 110 LYS A CA 1
ATOM 850 C C . LYS A 1 110 ? -33.947 28.656 51.841 1.00 52.53 110 LYS A C 1
ATOM 852 O O . LYS A 1 110 ? -33.554 29.706 51.341 1.00 52.53 110 LYS A O 1
ATOM 857 N N . LEU A 1 111 ? -35.242 28.412 52.074 1.00 58.44 111 LEU A N 1
ATOM 858 C CA . LEU A 1 111 ? -36.277 29.432 51.856 1.00 58.44 111 LEU A CA 1
ATOM 859 C C . LEU A 1 111 ? -36.144 30.599 52.850 1.00 58.44 111 LEU A C 1
ATOM 861 O O . LEU A 1 111 ? -36.078 31.743 52.406 1.00 58.44 111 LEU A O 1
ATOM 865 N N . SER A 1 112 ? -35.959 30.322 54.147 1.00 56.03 112 SER A N 1
ATOM 866 C CA . SER A 1 112 ? -35.753 31.354 55.180 1.00 56.03 112 SER A CA 1
ATOM 867 C C . SER A 1 112 ? -34.509 32.216 54.925 1.00 56.03 112 SER A C 1
ATOM 869 O O . SER A 1 112 ? -34.558 33.441 55.025 1.00 56.03 112 SER A O 1
ATOM 871 N N . LEU A 1 113 ? -33.389 31.611 54.520 1.00 60.84 113 LEU A N 1
ATOM 872 C CA . LEU A 1 113 ? -32.151 32.326 54.204 1.00 60.84 113 LEU A CA 1
ATOM 873 C C . LEU A 1 113 ? -32.299 33.162 52.927 1.00 60.84 113 LEU A C 1
ATOM 875 O O . LEU A 1 113 ? -31.841 34.303 52.883 1.00 60.84 113 LEU A O 1
ATOM 879 N N . LYS A 1 114 ? -32.997 32.636 51.911 1.00 64.25 114 LYS A N 1
ATOM 880 C CA . LYS A 1 114 ? -33.281 33.364 50.668 1.00 64.25 114 LYS A CA 1
ATOM 881 C C . LYS A 1 114 ? -34.214 34.556 50.913 1.00 64.25 114 LYS A C 1
ATOM 883 O O . LYS A 1 114 ? -33.959 35.631 50.374 1.00 64.25 114 LYS A O 1
ATOM 888 N N . GLU A 1 115 ? -35.229 34.419 51.767 1.00 64.44 115 GLU A N 1
ATOM 889 C CA . GLU A 1 115 ? -36.100 35.530 52.183 1.00 64.44 115 GLU A CA 1
ATOM 890 C C . GLU A 1 115 ? -35.372 36.559 53.056 1.00 64.44 115 GLU A C 1
ATOM 892 O O . GLU A 1 115 ? -35.530 37.763 52.845 1.00 64.44 115 GLU A O 1
ATOM 897 N N . LYS A 1 116 ? -34.506 36.119 53.978 1.00 59.22 116 LYS A N 1
ATOM 898 C CA . LYS A 1 116 ? -33.726 37.005 54.859 1.00 59.22 116 LYS A CA 1
ATOM 899 C C . LYS A 1 116 ? -32.652 37.792 54.101 1.00 59.22 116 LYS A C 1
ATOM 901 O O . LYS A 1 116 ? -32.400 38.952 54.418 1.00 59.22 116 LYS A O 1
ATOM 906 N N . ILE A 1 117 ? -32.044 37.199 53.072 1.00 66.88 117 ILE A N 1
ATOM 907 C CA . ILE A 1 117 ? -31.109 37.893 52.170 1.00 66.88 117 ILE A CA 1
ATOM 908 C C . ILE A 1 117 ? -31.864 38.877 51.268 1.00 66.88 117 ILE A C 1
ATOM 910 O O . ILE A 1 117 ? -31.417 40.012 51.096 1.00 66.88 117 ILE A O 1
ATOM 914 N N . LYS A 1 118 ? -33.038 38.488 50.753 1.00 68.19 118 LYS A N 1
ATOM 915 C CA . LYS A 1 118 ? -33.881 39.361 49.925 1.00 68.19 118 LYS A CA 1
ATOM 916 C C . LYS A 1 118 ? -34.382 40.583 50.704 1.00 68.19 118 LYS A C 1
ATOM 918 O O . LYS A 1 118 ? -34.348 41.686 50.167 1.00 68.19 118 LYS A O 1
ATOM 923 N N . SER A 1 119 ? -34.774 40.429 51.973 1.00 59.81 119 SER A N 1
ATOM 924 C CA . SER A 1 119 ? -35.206 41.562 52.808 1.00 59.81 119 SER A CA 1
ATOM 925 C C . SER A 1 119 ? -34.058 42.513 53.168 1.00 59.81 119 SER A C 1
ATOM 927 O O . SER A 1 119 ? -34.258 43.726 53.203 1.00 59.81 119 SER A O 1
ATOM 929 N N . ARG A 1 120 ? -32.835 41.996 53.358 1.00 57.50 120 ARG A N 1
ATOM 930 C CA . ARG A 1 120 ? -31.627 4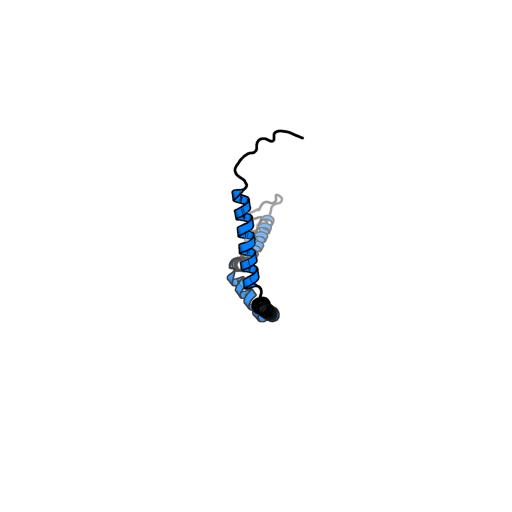2.810 53.602 1.00 57.50 120 ARG A CA 1
ATOM 931 C C . ARG A 1 120 ? -31.220 43.634 52.381 1.00 57.50 120 ARG A C 1
ATOM 933 O O . ARG A 1 120 ? -30.882 44.803 52.535 1.00 57.50 120 ARG A O 1
ATOM 940 N N . PHE A 1 121 ? -31.295 43.058 51.183 1.00 58.38 121 PHE A N 1
ATOM 941 C CA . PHE A 1 121 ? -30.995 43.785 49.946 1.00 58.38 121 PHE A CA 1
ATOM 942 C C . PHE A 1 121 ? -32.052 44.843 49.615 1.00 58.38 121 PHE A C 1
ATOM 944 O O . PHE A 1 121 ? -31.695 45.955 49.233 1.00 58.38 121 PHE A O 1
ATOM 951 N N . ASN A 1 122 ? -33.333 44.541 49.841 1.00 51.72 122 ASN A N 1
ATOM 952 C CA . ASN A 1 122 ? -34.412 45.502 49.606 1.00 51.72 122 ASN A CA 1
ATOM 953 C C . ASN A 1 122 ? -34.371 46.674 50.611 1.00 51.72 122 ASN A C 1
ATOM 955 O O . ASN A 1 122 ? -34.654 47.814 50.260 1.00 51.72 122 ASN A O 1
ATOM 959 N N . LYS A 1 123 ? -33.923 46.427 51.855 1.00 52.88 123 LYS A N 1
ATOM 960 C CA . LYS A 1 123 ? -33.699 47.485 52.857 1.00 52.88 123 LYS A CA 1
ATOM 961 C C . LYS A 1 123 ? -32.543 48.425 52.479 1.00 52.88 123 LYS A C 1
ATOM 963 O O . LYS A 1 123 ? -32.642 49.617 52.736 1.00 52.88 123 LYS A O 1
ATOM 968 N N . ASN A 1 124 ? -31.491 47.916 51.831 1.00 48.72 124 ASN A N 1
ATOM 969 C CA . ASN A 1 124 ? -30.345 48.728 51.401 1.00 48.72 124 ASN A CA 1
ATOM 970 C C . ASN A 1 124 ? -30.613 49.564 50.137 1.00 48.72 124 ASN A C 1
ATOM 972 O O . ASN A 1 124 ? -30.024 50.634 49.989 1.00 48.72 124 ASN A O 1
ATOM 976 N N . GLN A 1 125 ? -31.508 49.121 49.246 1.00 49.81 125 GLN A N 1
ATOM 977 C CA . GLN A 1 125 ? -31.894 49.903 48.061 1.00 49.81 125 GLN A CA 1
ATOM 978 C C . GLN A 1 125 ? -32.769 51.121 48.402 1.00 49.81 125 GLN A C 1
ATOM 980 O O . GLN A 1 125 ? -32.685 52.135 47.714 1.00 49.81 125 GLN A O 1
ATOM 985 N N . ASN A 1 126 ? -33.521 51.082 49.507 1.00 41.84 126 ASN A N 1
ATOM 986 C CA . ASN A 1 126 ? -34.257 52.254 49.999 1.00 41.84 126 ASN A CA 1
ATOM 987 C C . ASN A 1 126 ? -33.372 53.276 50.738 1.00 41.84 126 ASN A C 1
ATOM 989 O O . ASN A 1 126 ? -33.834 54.380 51.008 1.00 41.84 126 ASN A O 1
ATOM 993 N N . SER A 1 127 ? -32.117 52.939 51.063 1.00 49.00 127 SER A N 1
ATOM 994 C CA . SER A 1 127 ? -31.198 53.820 51.807 1.00 49.00 127 SER A CA 1
ATOM 995 C C . SER A 1 127 ? -30.125 54.497 50.945 1.00 49.00 127 SER A C 1
ATOM 997 O O . SER A 1 127 ? -29.251 55.156 51.495 1.00 49.00 127 SER A O 1
ATOM 999 N N . THR A 1 128 ? -30.160 54.354 49.614 1.00 43.62 128 THR A N 1
ATOM 1000 C CA . THR A 1 128 ? -29.142 54.931 48.706 1.00 43.62 128 THR A CA 1
ATOM 1001 C C . THR A 1 128 ? -29.629 56.086 47.825 1.00 43.62 128 THR A C 1
ATOM 1003 O O . THR A 1 128 ? -28.891 56.534 46.955 1.00 43.62 128 THR A O 1
ATOM 1006 N N . ASN A 1 129 ? -30.811 56.648 48.090 1.00 38.44 129 ASN A N 1
ATOM 1007 C CA . ASN A 1 129 ? -31.219 57.935 47.520 1.00 38.44 129 ASN A CA 1
ATOM 1008 C C . ASN A 1 129 ? -31.436 58.955 48.652 1.00 38.44 129 ASN A C 1
ATOM 1010 O O . ASN A 1 129 ? -32.124 58.630 49.612 1.00 38.44 129 ASN A O 1
ATOM 1014 N N . LEU A 1 130 ? -30.887 60.168 48.479 1.00 34.81 130 LEU A N 1
ATOM 1015 C CA . LEU A 1 130 ? -30.874 61.354 49.369 1.00 34.81 130 LEU A CA 1
ATOM 1016 C C . LEU A 1 130 ? -29.650 61.550 50.292 1.00 34.81 130 LEU A C 1
ATOM 1018 O O . LEU A 1 130 ? -29.652 61.230 51.474 1.00 34.81 130 LEU A O 1
ATOM 1022 N N . VAL A 1 131 ? -28.603 62.131 49.693 1.00 31.48 131 VAL A N 1
ATOM 1023 C CA . VAL A 1 131 ? -28.001 63.443 50.038 1.00 31.48 131 VAL A CA 1
ATOM 1024 C C . VAL A 1 131 ? -28.111 63.914 51.506 1.00 31.48 131 VAL A C 1
ATOM 1026 O O . VAL A 1 131 ? -29.185 64.259 51.985 1.00 31.48 131 VAL A O 1
ATOM 1029 N N . LEU A 1 132 ? -26.944 64.046 52.150 1.00 34.47 132 LEU A N 1
ATOM 1030 C CA . LEU A 1 132 ? -26.649 64.857 53.348 1.00 34.47 132 LEU A CA 1
ATOM 1031 C C . LEU A 1 132 ? -26.483 66.341 52.932 1.00 34.47 132 LEU A C 1
ATOM 1033 O O . LEU A 1 132 ? -25.860 66.568 51.891 1.00 34.47 132 LEU A O 1
ATOM 1037 N N . PRO A 1 133 ? -27.050 67.349 53.639 1.00 42.47 133 PRO A N 1
ATOM 1038 C CA . PRO A 1 133 ? -26.385 68.040 54.772 1.00 42.47 133 PRO A CA 1
ATOM 1039 C C . PRO A 1 133 ? -27.395 68.473 55.868 1.00 42.47 133 PRO A C 1
ATOM 1041 O O . PRO A 1 133 ? -28.595 68.360 55.676 1.00 42.47 133 PRO A O 1
ATOM 1044 N N . ASN A 1 134 ? -27.082 68.954 57.070 1.00 31.95 134 ASN A N 1
ATOM 1045 C CA . ASN A 1 134 ? -25.899 69.536 57.696 1.00 31.95 134 ASN A CA 1
ATOM 1046 C C . ASN A 1 134 ? -26.125 69.444 59.223 1.00 31.95 134 ASN A C 1
ATOM 1048 O O . ASN A 1 134 ? -27.266 69.551 59.675 1.00 31.95 134 ASN A O 1
ATOM 1052 N N . ALA A 1 135 ? -25.061 69.295 60.011 1.00 34.12 135 ALA A N 1
ATOM 1053 C CA . ALA A 1 135 ? -25.113 69.361 61.472 1.00 34.12 135 ALA A CA 1
ATOM 1054 C C . ALA A 1 135 ? -24.849 70.798 61.962 1.00 34.12 135 ALA A C 1
ATOM 1056 O O . ALA A 1 135 ? -23.981 71.481 61.422 1.00 34.12 135 ALA A O 1
ATOM 1057 N N . ILE A 1 136 ? -25.584 71.237 62.989 1.00 30.27 136 ILE A N 1
ATOM 1058 C CA . ILE A 1 136 ? -25.395 72.503 63.714 1.00 30.27 136 ILE A CA 1
ATOM 1059 C C . ILE A 1 136 ? -25.283 72.191 65.219 1.00 30.27 136 ILE A C 1
ATOM 1061 O O . ILE A 1 136 ? -26.189 71.565 65.758 1.00 30.27 136 ILE A O 1
ATOM 1065 N N . SER A 1 137 ? -24.193 72.694 65.826 1.00 28.67 137 SER A N 1
ATOM 1066 C CA . SER A 1 137 ? -23.991 73.142 67.228 1.00 28.67 137 SER A CA 1
ATOM 1067 C C . SER A 1 137 ? -24.184 72.124 68.369 1.00 28.67 137 SER A C 1
ATOM 1069 O O . SER A 1 137 ? -25.277 71.611 68.568 1.00 28.67 137 SER A O 1
ATOM 1071 N N . GLU A 1 138 ? -23.105 71.700 69.045 1.00 31.81 138 GLU A N 1
ATOM 1072 C CA . GLU A 1 138 ? -22.575 72.206 70.346 1.00 31.81 138 GLU A CA 1
ATOM 1073 C C . GLU A 1 138 ? -23.552 72.162 71.531 1.00 31.81 138 GLU A C 1
ATOM 1075 O O . GLU A 1 138 ? -24.614 72.773 71.441 1.00 31.81 138 GLU A O 1
ATOM 1080 N N . VAL A 1 139 ? -23.155 71.499 72.637 1.00 34.94 139 VAL A N 1
ATOM 1081 C CA . VAL A 1 139 ? -22.667 72.095 73.912 1.00 34.94 139 VAL A CA 1
ATOM 1082 C C . VAL A 1 139 ? -21.759 71.078 74.613 1.00 34.94 139 VAL A C 1
ATOM 1084 O O . VAL A 1 139 ? -22.111 69.876 74.584 1.00 34.94 139 VAL A O 1
#

Secondary structure (DSSP, 8-state):
-GGGGBPPBPTTS-BSSTT-B-HHHHHHHHHHHHHHHHHHHHHHHHHHHHSHHHHHHHHHHHHHHH-HHHHHHHHHHHHHHHHHHHHHHHHHHHHHHHHTS--TTHHHHHHHHHHHHHHHHHHHHTTSS----------

InterPro domains:
  IPR040283 Transmembrane protein DDB_G0292058-like [PTHR31414] (1-115)

Organism: Trifolium pratense (NCBI:txid57577)

Sequence (139 aa):
VWKNYVCEVSESGICTTVGRVTPEIYAQFAAAAKESYALEHYAPLLLSLQNCNFVRDAFTGITSSYCPPLKHYLKIINVGLGLISVGVLLCLVLWILYANRPQRGEVSVKLSLKEKIKSRFNKNQNSTNLVLPNAISEV

pLDDT: mean 71.99, std 19.13, range [28.67, 97.69]

Foldseek 3Di:
DLVVLEADADPVRHHPDPRGDHPVVVVVVVVVVVVVVVCVVCVVVVVLVVVVVNVVVVVVVCCVVPPPPVVVVVVVVVVVVVVVVVVVVVVVVVCCVVVPPDPVPVVVVVVVVVVVVVVVVVVVVVVPDDDDDDDDDDD

Radius of gyration: 47.09 Å; chains: 1; bounding box: 74×87×118 Å